Protein AF-A0A380E984-F1 (afdb_monomer_lite)

Radius of gyration: 34.56 Å; chains: 1; bounding box: 65×30×94 Å

Structure (mmCIF, N/CA/C/O backbone):
data_AF-A0A380E984-F1
#
_entry.id   AF-A0A380E984-F1
#
loop_
_atom_site.group_PDB
_atom_site.id
_atom_site.type_symbol
_atom_site.label_atom_id
_atom_site.label_alt_id
_atom_site.label_comp_id
_atom_site.label_asym_id
_atom_site.label_entity_id
_atom_site.label_seq_id
_atom_site.pdbx_PDB_ins_code
_atom_site.Cartn_x
_atom_site.Cartn_y
_atom_site.Cartn_z
_atom_site.occupancy
_atom_site.B_iso_or_equiv
_atom_site.auth_seq_id
_atom_site.auth_comp_id
_atom_site.auth_asym_id
_atom_site.auth_atom_id
_atom_site.pdbx_PDB_model_num
ATOM 1 N N . MET A 1 1 ? -38.681 13.585 55.103 1.00 34.34 1 MET A N 1
ATOM 2 C CA . MET A 1 1 ? -38.050 14.688 54.341 1.00 34.34 1 MET A CA 1
ATOM 3 C C . MET A 1 1 ? -37.697 14.185 52.945 1.00 34.34 1 MET A C 1
ATOM 5 O O . MET A 1 1 ? -36.951 13.223 52.826 1.00 34.34 1 MET A O 1
ATOM 9 N N . ARG A 1 2 ? -38.311 14.752 51.897 1.00 31.41 2 ARG A N 1
ATOM 10 C CA . ARG A 1 2 ? -38.057 14.395 50.489 1.00 31.41 2 ARG A CA 1
ATOM 11 C C . ARG A 1 2 ? -36.740 15.031 50.044 1.00 31.41 2 ARG A C 1
ATOM 13 O O . ARG A 1 2 ? -36.697 16.233 49.804 1.00 31.41 2 ARG A O 1
ATOM 20 N N . PHE A 1 3 ? -35.685 14.234 49.904 1.00 40.47 3 PHE A N 1
ATOM 21 C CA . PHE A 1 3 ? -34.467 14.684 49.235 1.00 40.47 3 PHE A CA 1
ATOM 22 C C . PHE A 1 3 ? -34.717 14.721 47.725 1.00 40.47 3 PHE A C 1
ATOM 24 O O . PHE A 1 3 ? -34.733 13.695 47.047 1.00 40.47 3 PHE A O 1
ATOM 31 N N . GLY A 1 4 ? -34.972 15.922 47.206 1.00 37.06 4 GLY A N 1
ATOM 32 C CA . GLY A 1 4 ? -35.012 16.192 45.776 1.00 37.06 4 GLY A CA 1
ATOM 33 C C . GLY A 1 4 ? -33.615 16.050 45.178 1.00 37.06 4 GLY A C 1
ATOM 34 O O . GLY A 1 4 ? -32.843 17.003 45.164 1.00 37.06 4 GLY A O 1
ATOM 35 N N . SER A 1 5 ? -33.297 14.860 44.677 1.00 40.22 5 SER A N 1
ATOM 36 C CA . SER A 1 5 ? -32.125 14.617 43.837 1.00 40.22 5 SER A CA 1
ATOM 37 C C . SER A 1 5 ? -32.371 15.267 42.469 1.00 40.22 5 SER A C 1
ATOM 39 O O . SER A 1 5 ? -33.050 14.733 41.592 1.00 40.22 5 SER A O 1
ATOM 41 N N . LYS A 1 6 ? -31.866 16.492 42.299 1.00 41.38 6 LYS A N 1
ATOM 42 C CA . LYS A 1 6 ? -31.624 17.076 40.975 1.00 41.38 6 LYS A CA 1
ATOM 43 C C . LYS A 1 6 ? -30.229 16.641 40.534 1.00 41.38 6 LYS A C 1
ATOM 45 O O . LYS A 1 6 ? -29.312 17.458 40.484 1.00 41.38 6 LYS A O 1
ATOM 50 N N . ASP A 1 7 ? -30.076 15.362 40.205 1.00 43.53 7 ASP A N 1
ATOM 51 C CA . ASP A 1 7 ? -28.837 14.835 39.632 1.00 43.53 7 ASP A CA 1
ATOM 52 C C . ASP A 1 7 ? -28.714 15.342 38.191 1.00 43.53 7 ASP A C 1
ATOM 54 O O . ASP A 1 7 ? -29.049 14.668 37.218 1.00 43.53 7 ASP A O 1
ATOM 58 N N . LYS A 1 8 ? -28.231 16.575 38.030 1.00 41.31 8 LYS A N 1
ATOM 59 C CA . LYS A 1 8 ? -27.789 17.101 36.737 1.00 41.31 8 LYS A CA 1
ATOM 60 C C . LYS A 1 8 ? -26.373 16.608 36.436 1.00 41.31 8 LYS A C 1
ATOM 62 O O . LYS A 1 8 ? -25.485 17.404 36.143 1.00 41.31 8 LYS A O 1
ATOM 67 N N . HIS A 1 9 ? -26.151 15.295 36.447 1.00 45.16 9 HIS A N 1
ATOM 68 C CA . HIS A 1 9 ? -24.988 14.723 35.769 1.00 45.16 9 HIS A CA 1
ATOM 69 C C . HIS A 1 9 ? -25.283 14.666 34.272 1.00 45.16 9 HIS A C 1
ATOM 71 O O . HIS A 1 9 ? -25.530 13.622 33.674 1.00 45.16 9 HIS A O 1
ATOM 77 N N . GLY A 1 10 ? -25.291 15.853 33.663 1.00 40.41 10 GLY A N 1
ATOM 78 C CA . GLY A 1 10 ? -25.254 15.996 32.222 1.00 40.41 10 GLY A CA 1
ATOM 79 C C . GLY A 1 10 ? -23.926 15.443 31.731 1.00 40.41 10 GLY A C 1
ATOM 80 O O . GLY A 1 10 ? -22.912 16.140 31.749 1.00 40.41 10 GLY A O 1
ATOM 81 N N . TYR A 1 11 ? -23.925 14.189 31.285 1.00 47.91 11 TYR A N 1
ATOM 82 C CA . TYR A 1 11 ? -22.876 13.680 30.419 1.00 47.91 11 TYR A CA 1
ATOM 83 C C . TYR A 1 11 ? -22.855 14.583 29.189 1.00 47.91 11 TYR A C 1
ATOM 85 O O . TYR A 1 11 ? -23.693 14.468 28.293 1.00 47.91 11 TYR A O 1
ATOM 93 N N . ARG A 1 12 ? -21.925 15.541 29.170 1.00 44.97 12 ARG A N 1
ATOM 94 C CA . ARG A 1 12 ? -21.672 16.378 28.004 1.00 44.97 12 ARG A CA 1
ATOM 95 C C . ARG A 1 12 ? -21.213 15.411 26.917 1.00 44.97 12 ARG A C 1
ATOM 97 O O . ARG A 1 12 ? -20.069 14.959 26.951 1.00 44.97 12 ARG A O 1
ATOM 104 N N . ARG A 1 13 ? -22.129 15.009 26.026 1.00 50.00 13 ARG A N 1
ATOM 105 C CA . ARG A 1 13 ? -21.849 14.118 24.893 1.00 50.00 13 ARG A CA 1
ATOM 106 C C . ARG A 1 13 ? -20.641 14.735 24.189 1.00 50.00 13 ARG A C 1
ATOM 108 O O . ARG A 1 13 ? -20.766 15.827 23.633 1.00 50.00 13 ARG A O 1
ATOM 115 N N . LYS A 1 14 ? -19.452 14.128 24.327 1.00 46.97 14 LYS A N 1
ATOM 116 C CA . LYS A 1 14 ? -18.241 14.630 23.665 1.00 46.97 14 LYS A CA 1
ATOM 117 C C . LYS A 1 14 ? -18.620 14.767 22.196 1.00 46.97 14 LYS A C 1
ATOM 119 O O . LYS A 1 14 ? -19.084 13.785 21.611 1.00 46.97 14 LYS A O 1
ATOM 124 N N . LYS A 1 15 ? -18.538 15.993 21.658 1.00 43.41 15 LYS A N 1
ATOM 125 C CA . LYS A 1 15 ? -18.854 16.273 20.253 1.00 43.41 15 LYS A CA 1
ATOM 126 C C . LYS A 1 15 ? -18.177 15.198 19.416 1.00 43.41 15 LYS A C 1
ATOM 128 O O . LYS A 1 15 ? -17.006 14.904 19.656 1.00 43.41 15 LYS A O 1
ATOM 133 N N . LEU A 1 16 ? -18.966 14.595 18.528 1.00 50.66 16 LEU A N 1
ATOM 134 C CA . LEU A 1 16 ? -18.576 13.546 17.600 1.00 50.66 16 LEU A CA 1
ATOM 135 C C . LEU A 1 16 ? -17.134 13.791 17.136 1.00 50.66 16 LEU A C 1
ATOM 137 O O . LEU A 1 16 ? -16.858 14.733 16.396 1.00 50.66 16 LEU A O 1
ATOM 141 N N . SER A 1 17 ? -16.198 13.005 17.664 1.00 42.59 17 SER A N 1
ATOM 142 C CA . SER A 1 17 ? -14.813 13.061 17.220 1.00 42.59 17 SER A CA 1
ATOM 143 C C . SER A 1 17 ? -14.808 12.711 15.734 1.00 42.59 17 SER A C 1
ATOM 145 O O . SER A 1 17 ? -15.445 11.733 15.338 1.00 42.59 17 SER A O 1
ATOM 147 N N . PHE A 1 18 ? -14.044 13.456 14.933 1.00 45.62 18 PHE A N 1
ATOM 148 C CA . PHE A 1 18 ? -13.747 13.197 13.512 1.00 45.62 18 PHE A CA 1
ATOM 149 C C . PHE A 1 18 ? -13.337 11.726 13.226 1.00 45.62 18 PHE A C 1
ATOM 151 O O . PHE A 1 18 ? -13.335 11.256 12.094 1.00 45.62 18 PHE A O 1
ATOM 158 N N . SER A 1 19 ? -13.043 10.959 14.281 1.00 53.03 19 SER A N 1
ATOM 159 C CA . SER A 1 19 ? -12.807 9.519 14.313 1.00 53.03 19 SER A CA 1
ATOM 160 C C . SER A 1 19 ? -13.965 8.613 13.854 1.00 53.03 19 SER A C 1
ATOM 162 O O . SER A 1 19 ? -13.708 7.426 13.655 1.00 53.03 19 SER A O 1
ATOM 164 N N . GLN A 1 20 ? -15.214 9.072 13.718 1.00 55.22 20 GLN A N 1
ATOM 165 C CA . GLN A 1 20 ? -16.327 8.152 13.414 1.00 55.22 20 GLN A CA 1
ATOM 166 C C . GLN A 1 20 ? -16.385 7.673 11.952 1.00 55.22 20 GLN A C 1
ATOM 168 O O . GLN A 1 20 ? -16.869 6.570 11.709 1.00 55.22 20 GLN A O 1
ATOM 173 N N . ASN A 1 21 ? -15.794 8.394 10.992 1.00 56.03 21 ASN A N 1
ATOM 174 C CA . ASN A 1 21 ? -15.808 7.997 9.570 1.00 56.03 21 ASN A CA 1
ATOM 175 C C . ASN A 1 21 ? -14.731 6.960 9.202 1.00 56.03 21 ASN A C 1
ATOM 177 O O . ASN A 1 21 ? -14.629 6.538 8.054 1.00 56.03 21 ASN A O 1
ATOM 181 N N . LYS A 1 22 ? -13.951 6.491 10.183 1.00 61.78 22 LYS A N 1
ATOM 182 C CA . LYS A 1 22 ? -12.936 5.440 10.006 1.00 61.78 22 LYS A CA 1
ATOM 183 C C . LYS A 1 22 ? -13.515 4.111 9.498 1.00 61.78 22 LYS A C 1
ATOM 185 O O . LYS A 1 22 ? -12.782 3.310 8.930 1.00 61.78 22 LYS A O 1
ATOM 190 N N . HIS A 1 23 ? -14.819 3.889 9.671 1.00 62.88 23 HIS A N 1
ATOM 191 C CA . HIS A 1 23 ? -15.503 2.696 9.176 1.00 62.88 23 HIS A CA 1
ATOM 192 C C . HIS A 1 23 ? -15.573 2.636 7.638 1.00 62.88 23 HIS A C 1
ATOM 194 O O . HIS A 1 23 ? -15.566 1.532 7.098 1.00 62.88 23 HIS A O 1
ATOM 200 N N . LEU A 1 24 ? -15.555 3.777 6.923 1.00 63.81 24 LEU A N 1
ATOM 201 C CA . LEU A 1 24 ? -15.441 3.777 5.455 1.00 63.81 24 LEU A CA 1
ATOM 202 C C . LEU A 1 24 ? -14.108 3.162 5.007 1.00 63.81 24 LEU A C 1
ATOM 204 O O . LEU A 1 24 ? -14.075 2.356 4.085 1.00 63.81 24 LEU A O 1
ATOM 208 N N . LEU A 1 25 ? -13.014 3.462 5.710 1.00 65.50 25 LEU A N 1
ATOM 209 C CA . LEU A 1 25 ? -11.690 2.900 5.415 1.00 65.50 25 LEU A CA 1
ATOM 210 C C . LEU A 1 25 ? -11.594 1.395 5.733 1.00 65.50 25 LEU A C 1
ATOM 212 O O . LEU A 1 25 ? -10.677 0.727 5.265 1.00 65.50 25 LEU A O 1
ATOM 216 N N . ALA A 1 26 ? -12.531 0.852 6.517 1.00 69.12 26 ALA A N 1
ATOM 217 C CA . ALA A 1 26 ? -12.611 -0.575 6.825 1.00 69.12 26 ALA A CA 1
ATOM 218 C C . ALA A 1 26 ? -13.399 -1.380 5.780 1.00 69.12 26 ALA A C 1
ATOM 220 O O . ALA A 1 26 ? -13.422 -2.614 5.855 1.00 69.12 26 ALA A O 1
ATOM 221 N N . HIS A 1 27 ? -14.084 -0.710 4.844 1.00 80.56 27 HIS A N 1
ATOM 222 C CA . HIS A 1 27 ? -14.951 -1.392 3.893 1.00 80.56 27 HIS A CA 1
ATOM 223 C C . HIS A 1 27 ? -14.103 -2.247 2.936 1.00 80.56 27 HIS A C 1
ATOM 225 O O . HIS A 1 27 ? -13.148 -1.735 2.344 1.00 80.56 27 HIS A O 1
ATOM 231 N N . PRO A 1 28 ? -14.429 -3.540 2.741 1.00 80.56 28 PRO A N 1
ATOM 232 C CA . PRO A 1 28 ? -13.602 -4.446 1.944 1.00 80.56 28 PRO A CA 1
ATOM 233 C C . PRO A 1 28 ? -13.407 -3.957 0.503 1.00 80.56 28 PRO A C 1
ATOM 235 O O . PRO A 1 28 ? -12.301 -4.053 -0.015 1.00 80.56 28 PRO A O 1
ATOM 238 N N . CYS A 1 29 ? -14.430 -3.356 -0.114 1.00 85.50 29 CYS A N 1
ATOM 239 C CA . CYS A 1 29 ? -14.337 -2.812 -1.473 1.00 85.50 29 CYS A CA 1
ATOM 240 C C . CYS A 1 29 ? -13.322 -1.663 -1.582 1.00 85.50 29 CYS A C 1
ATOM 242 O O . CYS A 1 29 ? -12.535 -1.628 -2.523 1.00 85.50 29 CYS A O 1
ATOM 244 N N . ILE A 1 30 ? -13.300 -0.750 -0.602 1.00 87.12 30 ILE A N 1
ATOM 245 C CA . ILE A 1 30 ? -12.361 0.384 -0.582 1.00 87.12 30 ILE A CA 1
ATOM 246 C C . ILE A 1 30 ? -10.931 -0.126 -0.384 1.00 87.12 30 ILE A C 1
ATOM 248 O O . ILE A 1 30 ? -10.013 0.317 -1.067 1.00 87.12 30 ILE A O 1
ATOM 252 N N . LEU A 1 31 ? -10.739 -1.114 0.492 1.00 86.88 31 LEU A N 1
ATOM 253 C CA . LEU A 1 31 ? -9.427 -1.719 0.721 1.00 86.88 31 LEU A CA 1
ATOM 254 C C . LEU A 1 31 ? -8.884 -2.449 -0.507 1.00 86.88 31 LEU A C 1
ATOM 256 O O . LEU A 1 31 ? -7.706 -2.308 -0.829 1.00 86.88 31 LEU A O 1
ATOM 260 N N . VAL A 1 32 ? -9.741 -3.192 -1.209 1.00 88.38 32 VAL A N 1
ATOM 261 C CA . VAL A 1 32 ? -9.380 -3.831 -2.480 1.00 88.38 32 VAL A CA 1
ATOM 262 C C . VAL A 1 32 ? -9.064 -2.775 -3.538 1.00 88.38 32 VAL A C 1
ATOM 264 O O . VAL A 1 32 ? -8.056 -2.903 -4.222 1.00 88.38 32 VAL A O 1
ATOM 267 N N . SER A 1 33 ? -9.841 -1.691 -3.628 1.00 90.69 33 SER A N 1
ATOM 268 C CA . SER A 1 33 ? -9.558 -0.584 -4.551 1.00 90.69 33 SER A CA 1
ATOM 269 C C . SER A 1 33 ? -8.202 0.073 -4.280 1.00 90.69 33 SER A C 1
ATOM 271 O O . SER A 1 33 ? -7.473 0.364 -5.223 1.00 90.69 33 SER A O 1
ATOM 273 N N . ILE A 1 34 ? -7.840 0.283 -3.011 1.00 89.75 34 ILE A N 1
ATOM 274 C CA . ILE A 1 34 ? -6.527 0.823 -2.633 1.00 89.75 34 ILE A CA 1
ATOM 275 C C . ILE A 1 34 ? -5.414 -0.164 -3.006 1.00 89.75 34 ILE A C 1
ATOM 277 O O . ILE A 1 34 ? -4.392 0.247 -3.549 1.00 89.75 34 ILE A O 1
ATOM 281 N N . LEU A 1 35 ? -5.606 -1.465 -2.758 1.00 91.06 35 LEU A N 1
ATOM 282 C CA . LEU A 1 35 ? -4.637 -2.494 -3.143 1.00 91.06 35 LEU A CA 1
ATOM 283 C C . LEU A 1 35 ? -4.433 -2.542 -4.664 1.00 91.06 35 LEU A C 1
ATOM 285 O O . LEU A 1 35 ? -3.296 -2.627 -5.120 1.00 91.06 35 LEU A O 1
ATOM 289 N N . LEU A 1 36 ? -5.516 -2.446 -5.440 1.00 91.81 36 LEU A N 1
ATOM 290 C CA . LEU A 1 36 ? -5.467 -2.382 -6.901 1.00 91.81 36 LEU A CA 1
ATOM 291 C C . LEU A 1 36 ? -4.735 -1.128 -7.385 1.00 91.81 36 LEU A C 1
ATOM 293 O O . LEU A 1 36 ? -3.886 -1.226 -8.264 1.00 91.81 36 LEU A O 1
ATOM 297 N N . LEU A 1 37 ? -4.996 0.033 -6.778 1.00 93.56 37 LEU A N 1
ATOM 298 C CA . LEU A 1 37 ? -4.276 1.266 -7.099 1.00 93.56 37 LEU A CA 1
ATOM 299 C C . LEU A 1 37 ? -2.769 1.123 -6.839 1.00 93.56 37 LEU A C 1
ATOM 301 O O . LEU A 1 37 ? -1.958 1.512 -7.675 1.00 93.56 37 LEU A O 1
ATOM 305 N N . ILE A 1 38 ? -2.386 0.519 -5.711 1.00 92.44 38 ILE A N 1
ATOM 306 C CA . ILE A 1 38 ? -0.979 0.244 -5.384 1.00 92.44 38 ILE A CA 1
ATOM 307 C C . ILE A 1 38 ? -0.361 -0.723 -6.401 1.00 92.44 38 ILE A C 1
ATOM 309 O O . ILE A 1 38 ? 0.763 -0.500 -6.840 1.00 92.44 38 ILE A O 1
ATOM 313 N N . MET A 1 39 ? -1.088 -1.767 -6.806 1.00 92.38 39 MET A N 1
ATOM 314 C CA . MET A 1 39 ? -0.654 -2.707 -7.844 1.00 92.38 39 MET A CA 1
ATOM 315 C C . MET A 1 39 ? -0.420 -2.018 -9.192 1.00 92.38 39 MET A C 1
ATOM 317 O O . MET A 1 39 ? 0.598 -2.270 -9.835 1.00 92.38 39 MET A O 1
ATOM 321 N N . LEU A 1 40 ? -1.316 -1.118 -9.605 1.00 92.88 40 LEU A N 1
ATOM 322 C CA . LEU A 1 40 ? -1.163 -0.342 -10.838 1.00 92.88 40 LEU A CA 1
ATOM 323 C C . LEU A 1 40 ? 0.075 0.559 -10.785 1.00 92.88 40 LEU A C 1
ATOM 325 O O . LEU A 1 40 ? 0.885 0.541 -11.710 1.00 92.88 40 LEU A O 1
ATOM 329 N N . LEU A 1 41 ? 0.266 1.289 -9.682 1.00 92.94 41 LEU A N 1
ATOM 330 C CA . LEU A 1 41 ? 1.446 2.136 -9.484 1.00 92.94 41 LEU A CA 1
ATOM 331 C C . LEU A 1 41 ? 2.740 1.315 -9.474 1.00 92.94 41 LEU A C 1
ATOM 333 O O . LEU A 1 41 ? 3.704 1.675 -10.145 1.00 92.94 41 LEU A O 1
ATOM 337 N N . ALA A 1 42 ? 2.756 0.185 -8.765 1.00 92.69 42 ALA A N 1
ATOM 338 C CA . ALA A 1 42 ? 3.904 -0.714 -8.734 1.00 92.69 42 ALA A CA 1
ATOM 339 C C . ALA A 1 42 ? 4.217 -1.289 -10.123 1.00 92.69 42 ALA A C 1
ATOM 341 O O . ALA A 1 42 ? 5.382 -1.410 -10.483 1.00 92.69 42 ALA A O 1
ATOM 342 N N . THR A 1 43 ? 3.189 -1.587 -10.920 1.00 91.75 43 THR A N 1
ATOM 343 C CA . THR A 1 43 ? 3.344 -2.078 -12.295 1.00 91.75 43 THR A CA 1
ATOM 344 C C . THR A 1 43 ? 3.919 -1.003 -13.214 1.00 91.75 43 THR A C 1
ATOM 346 O O . THR A 1 43 ? 4.815 -1.303 -13.995 1.00 91.75 43 THR A O 1
ATOM 349 N N . ALA A 1 44 ? 3.477 0.252 -13.092 1.00 91.94 44 ALA A N 1
ATOM 350 C CA . ALA A 1 44 ? 4.043 1.368 -13.852 1.00 91.94 44 ALA A CA 1
ATOM 351 C C . ALA A 1 44 ? 5.524 1.605 -13.505 1.00 91.94 44 ALA A C 1
ATOM 353 O O . ALA A 1 44 ? 6.355 1.773 -14.397 1.00 91.94 44 ALA A O 1
ATOM 354 N N . ILE A 1 45 ? 5.871 1.549 -12.213 1.00 92.38 45 ILE A N 1
ATOM 355 C CA . ILE A 1 45 ? 7.262 1.653 -11.745 1.00 92.38 45 ILE A CA 1
ATOM 356 C C . ILE A 1 45 ? 8.094 0.479 -12.271 1.00 92.38 45 ILE A C 1
ATOM 358 O O . ILE A 1 45 ? 9.192 0.680 -12.784 1.00 92.38 45 ILE A O 1
ATOM 362 N N . ALA A 1 46 ? 7.575 -0.744 -12.179 1.00 92.12 46 ALA A N 1
ATOM 363 C CA . ALA A 1 46 ? 8.246 -1.935 -12.684 1.00 92.12 46 ALA A CA 1
ATOM 364 C C . ALA A 1 46 ? 8.488 -1.858 -14.196 1.00 92.12 46 ALA A C 1
ATOM 366 O O . ALA A 1 46 ? 9.603 -2.117 -14.638 1.00 92.12 46 ALA A O 1
ATOM 367 N N . ASN A 1 47 ? 7.479 -1.447 -14.971 1.00 92.81 47 ASN A N 1
ATOM 368 C CA . ASN A 1 47 ? 7.587 -1.276 -16.419 1.00 92.81 47 ASN A CA 1
ATOM 369 C C . ASN A 1 47 ? 8.676 -0.253 -16.773 1.00 92.81 47 ASN A C 1
ATOM 371 O O . ASN A 1 47 ? 9.529 -0.521 -17.615 1.00 92.81 47 ASN A O 1
ATOM 375 N N . PHE A 1 48 ? 8.723 0.872 -16.054 1.00 91.25 48 PHE A N 1
ATOM 376 C CA . PHE A 1 48 ? 9.774 1.874 -16.220 1.00 91.25 48 PHE A CA 1
ATOM 377 C C . PHE A 1 48 ? 11.175 1.306 -15.955 1.00 91.25 48 PHE A C 1
ATOM 379 O O . PHE A 1 48 ? 12.076 1.470 -16.780 1.00 91.25 48 PHE A O 1
ATOM 386 N N . LEU A 1 49 ? 11.356 0.588 -14.841 1.00 90.88 49 LEU A N 1
ATOM 387 C CA . LEU A 1 49 ? 12.640 -0.016 -14.472 1.00 90.88 49 LEU A CA 1
ATOM 388 C C . LEU A 1 49 ? 13.081 -1.099 -15.462 1.00 90.88 49 LEU A C 1
ATOM 390 O O . LEU A 1 49 ? 14.243 -1.120 -15.863 1.00 90.88 49 LEU A O 1
ATOM 394 N N . ILE A 1 50 ? 12.164 -1.972 -15.881 1.00 90.88 50 ILE A N 1
ATOM 395 C CA . ILE A 1 50 ? 12.437 -3.027 -16.862 1.00 90.88 50 ILE A CA 1
ATOM 396 C C . ILE A 1 50 ? 12.815 -2.402 -18.202 1.00 90.88 50 ILE A C 1
ATOM 398 O O . ILE A 1 50 ? 13.811 -2.801 -18.798 1.00 90.88 50 ILE A O 1
ATOM 402 N N . ASN A 1 51 ? 12.076 -1.393 -18.666 1.00 89.81 51 ASN A N 1
ATOM 403 C CA . ASN A 1 51 ? 12.387 -0.738 -19.930 1.00 89.81 51 ASN A CA 1
ATOM 404 C C . ASN A 1 51 ? 13.756 -0.040 -19.893 1.00 89.81 51 ASN A C 1
ATOM 406 O O . ASN A 1 51 ? 14.496 -0.134 -20.871 1.00 89.81 51 ASN A O 1
ATOM 410 N N . ILE A 1 52 ? 14.130 0.593 -18.774 1.00 88.50 52 ILE A N 1
ATOM 411 C CA . ILE A 1 52 ? 15.483 1.144 -18.589 1.00 88.50 52 ILE A CA 1
ATOM 412 C C . ILE A 1 52 ? 16.526 0.034 -18.653 1.00 88.50 52 ILE A C 1
ATOM 414 O O . ILE A 1 52 ? 17.479 0.146 -19.420 1.00 88.50 52 ILE A O 1
ATOM 418 N N . LEU A 1 53 ? 16.347 -1.034 -17.872 1.00 88.88 53 LEU A N 1
ATOM 419 C CA . LEU A 1 53 ? 17.295 -2.143 -17.813 1.00 88.88 53 LEU A CA 1
ATOM 420 C C . LEU A 1 53 ? 17.507 -2.748 -19.206 1.00 88.88 53 LEU A C 1
ATOM 422 O O . LEU A 1 53 ? 18.639 -2.900 -19.658 1.00 88.88 53 LEU A O 1
ATOM 426 N N . MET A 1 54 ? 16.418 -3.019 -19.920 1.00 87.81 54 MET A N 1
ATOM 427 C CA . MET A 1 54 ? 16.473 -3.628 -21.242 1.00 87.81 54 MET A CA 1
ATOM 428 C C . MET A 1 54 ? 17.118 -2.703 -22.277 1.00 87.81 54 MET A C 1
ATOM 430 O O . MET A 1 54 ? 17.948 -3.157 -23.054 1.00 87.81 54 MET A O 1
ATOM 434 N N . THR A 1 55 ? 16.798 -1.406 -22.290 1.00 85.31 55 THR A N 1
ATOM 435 C CA . THR A 1 55 ? 17.404 -0.485 -23.266 1.00 85.31 55 THR A CA 1
ATOM 436 C C . THR A 1 55 ? 18.872 -0.187 -22.953 1.00 85.31 55 THR A C 1
ATOM 438 O O . THR A 1 55 ? 19.669 -0.046 -23.871 1.00 85.31 55 THR A O 1
ATOM 441 N N . VAL A 1 56 ? 19.261 -0.086 -21.680 1.00 85.38 56 VAL A N 1
ATOM 442 C CA . VAL A 1 56 ? 20.647 0.245 -21.311 1.00 85.38 56 VAL A CA 1
ATOM 443 C C . VAL A 1 56 ? 21.586 -0.939 -21.519 1.00 85.38 56 VAL A C 1
ATOM 445 O O . VAL A 1 56 ? 22.669 -0.745 -22.065 1.00 85.38 56 VAL A O 1
ATOM 448 N N . PHE A 1 57 ? 21.187 -2.142 -21.098 1.00 84.31 57 PHE A N 1
ATOM 449 C CA . PHE A 1 57 ? 22.061 -3.322 -21.118 1.00 84.31 57 PHE A CA 1
ATOM 450 C C . PHE A 1 57 ? 21.924 -4.172 -22.381 1.00 84.31 57 PHE A C 1
ATOM 452 O O . PHE A 1 57 ? 22.895 -4.796 -22.794 1.00 84.31 57 PHE A O 1
ATOM 459 N N . PHE A 1 58 ? 20.738 -4.200 -22.990 1.00 84.25 58 PHE A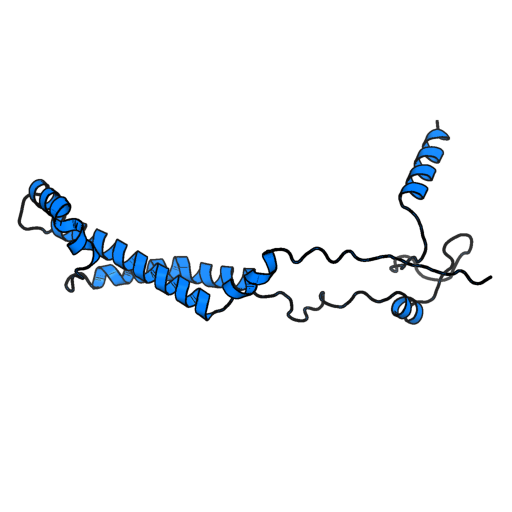 N 1
ATOM 460 C CA . PHE A 1 58 ? 20.444 -5.014 -24.175 1.00 84.25 58 PHE A CA 1
ATOM 461 C C . PHE A 1 58 ? 20.097 -4.154 -25.401 1.00 84.25 58 PHE A C 1
ATOM 463 O O . PHE A 1 58 ? 19.573 -4.662 -26.391 1.00 84.25 58 PHE A O 1
ATOM 470 N N . GLY A 1 59 ? 20.358 -2.845 -25.340 1.00 78.69 59 GLY A N 1
ATOM 471 C CA . GLY A 1 59 ? 20.211 -1.939 -26.475 1.00 78.69 59 GLY A CA 1
ATOM 472 C C . GLY A 1 59 ? 21.338 -2.100 -27.495 1.00 78.69 59 GLY A C 1
ATOM 473 O O . GLY A 1 59 ? 22.463 -2.446 -27.152 1.00 78.69 59 GLY A O 1
ATOM 474 N N . ASN A 1 60 ? 21.043 -1.790 -28.758 1.00 80.06 60 ASN A N 1
ATOM 475 C CA . ASN A 1 60 ? 21.984 -1.944 -29.878 1.00 80.06 60 ASN A CA 1
ATOM 476 C C . ASN A 1 60 ? 23.046 -0.829 -29.968 1.00 80.06 60 ASN A C 1
ATOM 478 O O . ASN A 1 60 ? 23.900 -0.872 -30.852 1.00 80.06 60 ASN A O 1
ATOM 482 N N . HIS A 1 61 ? 22.975 0.190 -29.109 1.00 81.94 61 HIS A N 1
ATOM 483 C CA . HIS A 1 61 ? 23.922 1.308 -29.076 1.00 81.94 61 HIS A CA 1
ATOM 484 C C . HIS A 1 61 ? 24.726 1.329 -27.776 1.00 81.94 61 HIS A C 1
ATOM 486 O O . HIS A 1 61 ? 24.351 0.693 -26.792 1.00 81.94 61 HIS A O 1
ATOM 492 N N . ASP A 1 62 ? 25.785 2.139 -27.753 1.00 85.50 62 ASP A N 1
ATOM 493 C CA . ASP A 1 62 ? 26.541 2.423 -26.537 1.00 85.50 62 ASP A CA 1
ATOM 494 C C . ASP A 1 62 ? 25.640 2.966 -25.420 1.00 85.50 62 ASP A C 1
ATOM 496 O O . ASP A 1 62 ? 24.698 3.735 -25.650 1.00 85.50 62 ASP A O 1
ATOM 500 N N . ILE A 1 63 ? 25.997 2.625 -24.179 1.00 83.88 63 ILE A N 1
ATOM 501 C CA . ILE A 1 63 ? 25.263 2.976 -22.953 1.00 83.88 63 ILE A CA 1
ATOM 502 C C . ILE A 1 63 ? 24.923 4.473 -22.902 1.00 83.88 63 ILE A C 1
ATOM 504 O O . ILE A 1 63 ? 23.798 4.850 -22.574 1.00 83.88 63 ILE A O 1
ATOM 508 N N . PHE A 1 64 ? 25.867 5.339 -23.275 1.00 84.81 64 PHE A N 1
ATOM 509 C CA . PHE A 1 64 ? 25.682 6.790 -23.225 1.00 84.81 64 PHE A CA 1
ATOM 510 C C . PHE A 1 64 ? 24.621 7.295 -24.217 1.00 84.81 64 PHE A C 1
ATOM 512 O O . PHE A 1 64 ? 23.843 8.201 -23.905 1.00 84.81 64 PHE A O 1
ATOM 519 N N . THR A 1 65 ? 24.548 6.685 -25.400 1.00 84.44 65 THR A N 1
ATOM 520 C CA . THR A 1 65 ? 23.562 7.017 -26.435 1.00 84.44 65 THR A CA 1
ATOM 521 C C . THR A 1 65 ? 22.171 6.535 -26.027 1.00 84.44 65 THR A C 1
ATOM 523 O O . THR A 1 65 ? 21.210 7.305 -26.101 1.00 84.44 65 THR A O 1
ATOM 526 N N . ASN A 1 66 ? 22.076 5.317 -25.479 1.00 83.50 66 ASN A N 1
ATOM 527 C CA . ASN A 1 66 ? 20.834 4.781 -24.916 1.00 83.50 66 ASN A CA 1
ATOM 528 C C . ASN A 1 66 ? 20.309 5.671 -23.780 1.00 83.50 66 ASN A C 1
ATOM 530 O O . ASN A 1 66 ? 19.126 6.006 -23.748 1.00 83.50 66 ASN A O 1
ATOM 534 N N . MET A 1 67 ? 21.186 6.140 -22.886 1.00 79.75 67 MET A N 1
ATOM 535 C CA . MET A 1 67 ? 20.799 7.039 -21.793 1.00 79.75 67 MET A CA 1
ATOM 536 C C . MET A 1 67 ? 20.275 8.396 -22.280 1.00 79.75 67 MET A C 1
ATOM 538 O O . MET A 1 67 ? 19.313 8.921 -21.718 1.00 79.75 67 MET A O 1
ATOM 542 N N . LYS A 1 68 ? 20.845 8.967 -23.348 1.00 83.06 68 LYS A N 1
ATOM 543 C CA . LYS A 1 68 ? 20.295 10.191 -23.957 1.00 83.06 68 LYS A CA 1
ATOM 544 C C . LYS A 1 68 ? 18.902 9.962 -24.546 1.00 83.06 68 LYS A C 1
ATOM 546 O O . LYS A 1 68 ? 18.030 10.823 -24.419 1.00 83.06 68 LYS A O 1
ATOM 551 N N . GLN A 1 69 ? 18.669 8.797 -25.143 1.00 78.38 69 GLN A N 1
ATOM 552 C CA . GLN A 1 69 ? 17.359 8.420 -25.671 1.00 78.38 69 GLN A CA 1
ATOM 553 C C . GLN A 1 69 ? 16.311 8.251 -24.556 1.00 78.38 69 GLN A C 1
ATOM 555 O O . GLN A 1 69 ? 15.167 8.667 -24.738 1.00 78.38 69 GLN A O 1
ATOM 560 N N . LEU A 1 70 ? 16.700 7.746 -2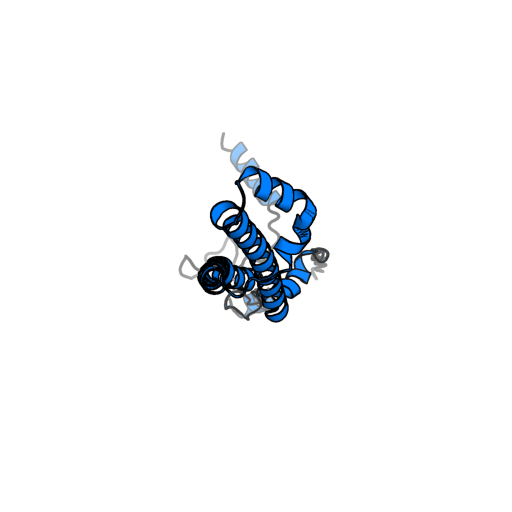3.376 1.00 77.19 70 LEU A N 1
ATOM 561 C CA . LEU A 1 70 ? 15.823 7.683 -22.195 1.00 77.19 70 LEU A CA 1
ATOM 562 C C . LEU A 1 70 ? 15.281 9.060 -21.800 1.00 77.19 70 LEU A C 1
ATOM 564 O O . LEU A 1 70 ? 14.082 9.210 -21.574 1.00 77.19 70 LEU A O 1
ATOM 568 N N . ASN A 1 71 ? 16.150 10.073 -21.751 1.00 79.62 71 ASN A N 1
ATOM 569 C CA . ASN A 1 71 ? 15.768 11.415 -21.304 1.00 79.62 71 ASN A CA 1
ATOM 570 C C . ASN A 1 71 ? 14.759 12.093 -22.250 1.00 79.62 71 ASN A C 1
ATOM 572 O O . ASN A 1 71 ? 13.947 12.908 -21.826 1.00 79.62 71 ASN A O 1
ATOM 576 N N . THR A 1 72 ? 14.788 11.741 -23.537 1.00 82.00 72 THR A N 1
ATOM 577 C CA . THR A 1 72 ? 13.892 12.332 -24.544 1.00 82.00 72 THR A CA 1
ATOM 578 C C . THR A 1 72 ? 12.542 11.623 -24.648 1.00 82.00 72 THR A C 1
ATOM 580 O O . THR A 1 72 ? 11.568 12.252 -25.051 1.00 82.00 72 THR A O 1
ATOM 583 N N . LYS A 1 73 ? 12.457 10.340 -24.266 1.00 82.81 73 LYS A N 1
ATOM 584 C CA . LYS A 1 73 ? 11.252 9.506 -24.429 1.00 82.81 73 LYS A CA 1
ATOM 585 C C . LYS A 1 73 ? 10.787 8.826 -23.141 1.00 82.81 73 LYS A C 1
ATOM 587 O O . LYS A 1 73 ? 10.241 7.732 -23.187 1.00 82.81 73 LYS A O 1
ATOM 592 N N . TYR A 1 74 ? 10.981 9.446 -21.981 1.00 78.62 74 TYR A N 1
ATOM 593 C CA . TYR A 1 74 ? 10.695 8.819 -20.681 1.00 78.62 74 TYR A CA 1
ATOM 594 C C . TYR A 1 74 ? 9.239 8.331 -20.513 1.00 78.62 74 TYR A C 1
ATOM 596 O O . TYR A 1 74 ? 9.003 7.341 -19.823 1.00 78.62 74 TYR A O 1
ATOM 604 N N . THR A 1 75 ? 8.260 8.979 -21.153 1.00 82.44 75 THR A N 1
ATOM 605 C CA . THR A 1 75 ? 6.841 8.584 -21.091 1.00 82.44 75 THR A CA 1
ATOM 606 C C . THR A 1 75 ? 6.596 7.212 -21.706 1.00 82.44 75 THR A C 1
ATOM 608 O O . THR A 1 75 ? 5.836 6.413 -21.157 1.00 82.44 75 THR A O 1
ATOM 611 N N . ASP A 1 76 ? 7.294 6.901 -22.799 1.00 84.69 76 ASP A N 1
ATOM 612 C CA . ASP A 1 76 ? 7.160 5.626 -23.502 1.00 84.69 76 ASP A CA 1
ATOM 613 C C . ASP A 1 76 ? 7.594 4.462 -22.606 1.00 84.69 76 ASP A C 1
ATOM 615 O O . ASP A 1 76 ? 7.028 3.380 -22.687 1.00 84.69 76 ASP A O 1
ATOM 619 N N . TYR A 1 77 ? 8.535 4.691 -21.690 1.00 84.88 77 TYR A N 1
ATOM 620 C CA . TYR A 1 77 ? 9.060 3.670 -20.780 1.00 84.88 77 TYR A CA 1
ATOM 621 C C . TYR A 1 77 ? 8.067 3.305 -19.676 1.00 84.88 77 TYR A C 1
ATOM 623 O O . TYR A 1 77 ? 8.153 2.216 -19.114 1.00 84.88 77 TYR A O 1
ATOM 631 N N . ILE A 1 78 ? 7.126 4.197 -19.361 1.00 85.69 78 ILE A N 1
ATOM 632 C CA . ILE A 1 78 ? 6.094 3.960 -18.347 1.00 85.69 78 ILE A CA 1
ATOM 633 C C . ILE A 1 78 ? 4.894 3.232 -18.960 1.00 85.69 78 ILE A C 1
ATOM 635 O O . ILE A 1 78 ? 4.334 2.347 -18.313 1.00 85.69 78 ILE A O 1
ATOM 639 N N . PHE A 1 79 ? 4.511 3.570 -20.196 1.00 86.62 79 PHE A N 1
ATOM 640 C CA . PHE A 1 79 ? 3.263 3.091 -20.805 1.00 86.62 79 PHE A CA 1
ATOM 641 C C . PHE A 1 79 ? 3.431 2.004 -21.875 1.00 86.62 79 PHE A C 1
ATOM 643 O O . PHE A 1 79 ? 2.472 1.274 -22.119 1.00 86.62 79 PHE A O 1
ATOM 650 N N . ASN A 1 80 ? 4.612 1.833 -22.486 1.00 85.94 80 ASN A N 1
ATOM 651 C CA . ASN A 1 80 ? 4.844 0.701 -23.388 1.00 85.94 80 ASN A CA 1
ATOM 652 C C . ASN A 1 80 ? 5.213 -0.545 -22.596 1.00 85.94 80 ASN A C 1
ATOM 654 O O . ASN A 1 80 ? 6.298 -0.640 -22.019 1.00 85.94 80 ASN A O 1
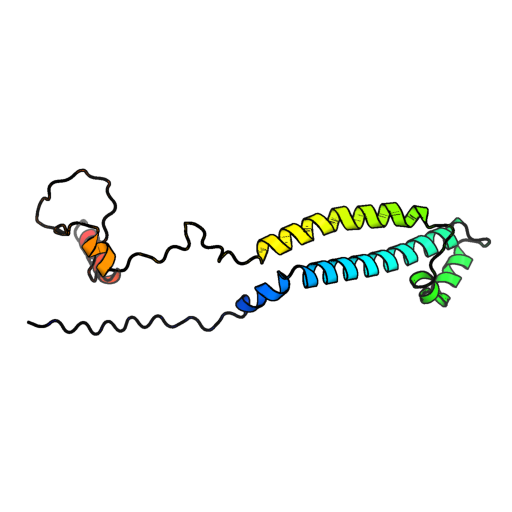ATOM 658 N N . PHE A 1 81 ? 4.297 -1.506 -22.593 1.00 84.19 81 PHE A N 1
ATOM 659 C CA . PHE A 1 81 ? 4.517 -2.817 -22.007 1.00 84.19 81 PHE A CA 1
ATOM 660 C C . PHE A 1 81 ? 5.259 -3.707 -22.989 1.00 84.19 81 PHE A C 1
ATOM 662 O O . PHE A 1 81 ? 4.801 -3.950 -24.106 1.00 84.19 81 PHE A O 1
ATOM 669 N N . ARG A 1 82 ? 6.409 -4.211 -22.551 1.00 81.69 82 ARG A N 1
ATOM 670 C CA . ARG A 1 82 ? 7.232 -5.106 -23.356 1.00 81.69 82 ARG A CA 1
ATOM 671 C C . ARG A 1 82 ? 6.818 -6.560 -23.128 1.00 81.69 82 ARG A C 1
ATOM 673 O O . ARG A 1 82 ? 6.905 -7.068 -22.010 1.00 81.69 82 ARG A O 1
ATOM 680 N N . SER A 1 83 ? 6.320 -7.211 -24.179 1.00 80.81 83 SER A N 1
ATOM 681 C CA . SER A 1 83 ? 5.802 -8.587 -24.128 1.00 80.81 83 SER A CA 1
ATOM 682 C C . SER A 1 83 ? 6.896 -9.657 -24.030 1.00 80.81 83 SER A C 1
ATOM 684 O O . SER A 1 83 ? 6.638 -10.771 -23.587 1.00 80.81 83 SER A O 1
ATOM 686 N N . ASP A 1 84 ? 8.121 -9.326 -24.423 1.00 83.56 84 ASP A N 1
ATOM 687 C CA . ASP A 1 84 ? 9.327 -10.153 -24.286 1.00 83.56 84 ASP A CA 1
ATOM 688 C C . ASP A 1 84 ? 9.757 -10.340 -22.816 1.00 83.56 84 ASP A C 1
ATOM 690 O O . ASP A 1 84 ? 10.274 -11.388 -22.439 1.00 83.56 84 ASP A O 1
ATOM 694 N N . ALA A 1 85 ? 9.496 -9.347 -21.966 1.00 84.00 85 ALA A N 1
ATOM 695 C CA . ALA A 1 85 ? 9.927 -9.306 -20.574 1.00 84.00 85 ALA A CA 1
ATOM 696 C C . ALA A 1 85 ? 8.839 -9.737 -19.573 1.00 84.00 85 ALA A C 1
ATOM 698 O O . ALA A 1 85 ? 8.990 -9.504 -18.374 1.00 84.00 85 ALA A O 1
ATOM 699 N N . VAL A 1 86 ? 7.750 -10.379 -20.023 1.00 85.69 86 VAL A N 1
ATOM 700 C CA . VAL A 1 86 ? 6.593 -10.759 -19.177 1.00 85.69 86 VAL A CA 1
ATOM 701 C C . VAL A 1 86 ? 7.011 -11.543 -17.927 1.00 85.69 86 VAL A C 1
ATOM 703 O O . VAL A 1 86 ? 6.490 -11.305 -16.836 1.00 85.69 86 VAL A O 1
ATOM 706 N N . LEU A 1 87 ? 8.008 -12.421 -18.056 1.00 88.94 87 LEU A N 1
ATOM 707 C CA . LEU A 1 87 ? 8.524 -13.226 -16.945 1.00 88.94 87 LEU A CA 1
ATOM 708 C C . LEU A 1 87 ? 9.126 -12.384 -15.806 1.00 88.94 87 LEU A C 1
ATOM 710 O O . LEU A 1 87 ? 9.115 -12.834 -14.663 1.00 88.94 87 LEU A O 1
ATOM 714 N N . LEU A 1 88 ? 9.599 -11.161 -16.078 1.00 88.94 88 LEU A N 1
ATOM 715 C CA . LEU A 1 88 ? 10.153 -10.258 -15.062 1.00 88.94 88 LEU A CA 1
ATOM 716 C C . LEU A 1 88 ? 9.069 -9.575 -14.214 1.00 88.94 88 LEU A C 1
ATOM 718 O O . LEU A 1 88 ? 9.336 -9.196 -13.075 1.00 88.94 88 LEU A O 1
ATOM 722 N N . TYR A 1 89 ? 7.838 -9.456 -14.719 1.00 88.94 89 TYR A N 1
ATOM 723 C CA . TYR A 1 89 ? 6.732 -8.832 -13.980 1.00 88.94 89 TYR A CA 1
ATOM 724 C C . TYR A 1 89 ? 6.153 -9.756 -12.906 1.00 88.94 89 TYR A C 1
ATOM 726 O O . TYR A 1 89 ? 5.775 -9.293 -11.830 1.00 88.94 89 TYR A O 1
ATOM 734 N N . ILE A 1 90 ? 6.127 -11.067 -13.167 1.00 90.44 90 ILE A N 1
ATOM 735 C CA . ILE A 1 90 ? 5.578 -12.085 -12.259 1.00 90.44 90 ILE A CA 1
ATOM 736 C C . ILE A 1 90 ? 6.193 -12.006 -10.848 1.00 90.44 90 ILE A C 1
ATOM 738 O O . ILE A 1 90 ? 5.432 -11.848 -9.888 1.00 90.44 90 ILE A O 1
ATOM 742 N N . PRO A 1 91 ? 7.529 -12.070 -10.662 1.00 92.12 91 PRO A N 1
ATOM 743 C CA . PRO A 1 91 ? 8.117 -12.008 -9.325 1.00 92.12 91 PRO A CA 1
ATOM 744 C C . PRO A 1 91 ? 7.849 -10.666 -8.632 1.00 92.12 91 PRO A C 1
ATOM 746 O O . PRO A 1 91 ? 7.648 -10.638 -7.419 1.00 92.12 91 PRO A O 1
ATOM 749 N N . ILE A 1 92 ? 7.778 -9.562 -9.384 1.00 90.94 92 ILE A N 1
ATOM 750 C CA . ILE A 1 92 ? 7.476 -8.235 -8.833 1.00 90.94 92 ILE A CA 1
ATOM 751 C C . ILE A 1 92 ? 6.052 -8.204 -8.276 1.00 90.94 92 ILE A C 1
ATOM 753 O O . ILE A 1 92 ? 5.846 -7.792 -7.134 1.00 90.94 92 ILE A O 1
ATOM 757 N N . TRP A 1 93 ? 5.068 -8.689 -9.035 1.00 91.06 93 TRP A N 1
ATOM 758 C CA . TRP A 1 93 ? 3.686 -8.775 -8.565 1.00 91.06 93 TRP A CA 1
ATOM 759 C C . TRP A 1 93 ? 3.547 -9.690 -7.349 1.00 91.06 93 TRP A C 1
ATOM 761 O O . TRP A 1 93 ? 2.869 -9.324 -6.390 1.00 91.06 93 TRP A O 1
ATOM 771 N N . VAL A 1 94 ? 4.232 -10.837 -7.334 1.00 93.31 94 VAL A N 1
ATOM 772 C CA . VAL A 1 94 ? 4.243 -11.740 -6.173 1.00 93.31 94 VAL A CA 1
ATOM 773 C C . VAL A 1 94 ? 4.802 -11.033 -4.935 1.00 93.31 94 VAL A C 1
ATOM 775 O O . VAL A 1 94 ? 4.177 -11.075 -3.874 1.00 93.31 94 VAL A O 1
ATOM 778 N N . LEU A 1 95 ? 5.928 -10.323 -5.062 1.00 93.00 95 LEU A N 1
ATOM 779 C CA . LEU A 1 95 ? 6.512 -9.556 -3.960 1.00 93.00 95 LEU A CA 1
ATOM 780 C C . LEU A 1 95 ? 5.544 -8.486 -3.446 1.00 93.00 95 LEU A C 1
ATOM 782 O O . LEU A 1 95 ? 5.260 -8.443 -2.247 1.00 93.00 95 LEU A O 1
ATOM 786 N N . VAL A 1 96 ? 4.980 -7.661 -4.332 1.00 92.31 96 VAL A N 1
ATOM 787 C CA . VAL A 1 96 ? 4.011 -6.619 -3.950 1.00 92.31 96 VAL A CA 1
ATOM 788 C C . VAL A 1 96 ? 2.810 -7.243 -3.237 1.00 92.31 96 VAL A C 1
ATOM 790 O O . VAL A 1 96 ? 2.396 -6.757 -2.184 1.00 92.31 96 VAL A O 1
ATOM 793 N N . PHE A 1 97 ? 2.280 -8.355 -3.747 1.00 91.25 97 PHE A N 1
ATOM 794 C CA . PHE A 1 97 ? 1.146 -9.035 -3.131 1.00 91.25 97 PHE A CA 1
ATOM 795 C C . PHE A 1 97 ? 1.469 -9.557 -1.725 1.00 91.25 97 PHE A C 1
ATOM 797 O O . PHE A 1 97 ? 0.678 -9.358 -0.804 1.00 91.25 97 PHE A O 1
ATOM 804 N N . ILE A 1 98 ? 2.643 -10.158 -1.516 1.00 92.19 98 ILE A N 1
ATOM 805 C CA . ILE A 1 98 ? 3.070 -10.654 -0.198 1.00 92.19 98 ILE A CA 1
ATOM 806 C C . ILE A 1 98 ? 3.245 -9.494 0.796 1.00 92.19 98 ILE A C 1
ATOM 808 O O . ILE A 1 98 ? 2.735 -9.555 1.921 1.00 92.19 98 ILE A O 1
ATOM 812 N N . PHE A 1 99 ? 3.923 -8.416 0.387 1.00 90.88 99 PHE A N 1
ATOM 813 C CA . PHE A 1 99 ? 4.187 -7.262 1.251 1.00 90.88 99 PHE A CA 1
ATOM 814 C C . PHE A 1 99 ? 2.909 -6.505 1.627 1.00 90.88 99 PHE A C 1
ATOM 816 O O . PHE A 1 99 ? 2.710 -6.169 2.799 1.00 90.88 99 PHE A O 1
ATOM 823 N N . PHE A 1 100 ? 2.028 -6.248 0.658 1.00 90.00 100 PHE A N 1
ATOM 824 C CA . PHE A 1 100 ? 0.829 -5.438 0.873 1.00 90.00 100 PHE A CA 1
ATOM 825 C C . PHE A 1 100 ? -0.390 -6.259 1.304 1.00 90.00 100 PHE A C 1
ATOM 827 O O . PHE A 1 100 ? -1.205 -5.755 2.078 1.00 90.00 100 PHE A O 1
ATOM 834 N N . GLY A 1 101 ? -0.502 -7.531 0.918 1.00 85.62 101 GLY A N 1
ATOM 835 C CA . GLY A 1 101 ? -1.636 -8.391 1.273 1.00 85.62 101 GLY A CA 1
ATOM 836 C C . GLY A 1 101 ? -1.818 -8.531 2.787 1.00 85.62 101 GLY A C 1
ATOM 837 O O . GLY A 1 101 ? -2.903 -8.281 3.321 1.00 85.62 101 GLY A O 1
ATOM 838 N N . LYS A 1 102 ? -0.729 -8.804 3.523 1.00 87.75 102 LYS A N 1
ATOM 839 C CA . LYS A 1 102 ? -0.759 -8.851 4.998 1.00 87.75 102 LYS A CA 1
ATOM 840 C C . LYS A 1 102 ? -1.130 -7.496 5.609 1.00 87.75 102 LYS A C 1
ATOM 842 O O . LYS A 1 102 ? -1.827 -7.444 6.624 1.00 87.75 102 LYS A O 1
ATOM 847 N N . LYS A 1 103 ? -0.685 -6.392 5.003 1.00 88.00 103 LYS A N 1
ATOM 848 C CA . LYS A 1 103 ? -0.975 -5.032 5.483 1.00 88.00 103 LYS A CA 1
ATOM 849 C C . LYS A 1 103 ? -2.444 -4.674 5.306 1.00 88.00 103 LYS A C 1
ATOM 851 O O . LYS A 1 103 ? -3.027 -4.136 6.241 1.00 88.00 103 LYS A O 1
ATOM 856 N N . VAL A 1 104 ? -3.054 -5.034 4.178 1.00 87.56 104 VAL A N 1
ATOM 857 C CA . VAL A 1 104 ? -4.494 -4.846 3.938 1.00 87.56 104 VAL A CA 1
ATOM 858 C C . VAL A 1 104 ? -5.319 -5.586 4.990 1.00 87.56 104 VAL A C 1
ATOM 860 O O . VAL A 1 104 ? -6.239 -5.005 5.569 1.00 87.56 104 VAL A O 1
ATOM 863 N N . TYR A 1 105 ? -4.950 -6.828 5.317 1.00 84.31 105 TYR A N 1
ATOM 864 C CA . TYR A 1 105 ? -5.614 -7.590 6.378 1.00 84.31 105 TYR A CA 1
ATOM 865 C C . TYR A 1 105 ? -5.497 -6.908 7.750 1.00 84.31 105 TYR A C 1
ATOM 867 O O . TYR A 1 105 ? -6.500 -6.693 8.434 1.00 84.31 105 TYR A O 1
ATOM 875 N N . GLN A 1 106 ? -4.284 -6.502 8.138 1.00 85.00 106 GLN A N 1
ATOM 876 C CA . GLN A 1 106 ? -4.053 -5.793 9.401 1.00 85.00 106 GLN A CA 1
ATOM 877 C C . GLN A 1 106 ? -4.809 -4.462 9.460 1.00 85.00 106 GLN A C 1
ATOM 879 O O . GLN A 1 106 ? -5.360 -4.102 10.499 1.00 85.00 106 GLN A O 1
ATOM 884 N N . PHE A 1 107 ? -4.854 -3.727 8.350 1.00 85.31 107 PHE A N 1
ATOM 885 C CA . PHE A 1 107 ? -5.568 -2.462 8.252 1.00 85.31 107 PHE A CA 1
ATOM 886 C C . PHE A 1 107 ? -7.075 -2.675 8.420 1.00 85.31 107 PHE A C 1
ATOM 888 O O . PHE A 1 107 ? -7.694 -2.006 9.246 1.00 85.31 107 PHE A O 1
ATOM 895 N N . ARG A 1 108 ? -7.651 -3.685 7.753 1.00 83.94 108 ARG A N 1
ATOM 896 C CA . ARG A 1 108 ? -9.049 -4.088 7.965 1.00 83.94 108 ARG A CA 1
ATOM 897 C C . ARG A 1 108 ? -9.328 -4.375 9.436 1.00 83.94 108 ARG A C 1
ATOM 899 O O . ARG A 1 108 ? -10.323 -3.897 9.965 1.00 83.94 108 ARG A O 1
ATOM 906 N N . GLN A 1 109 ? -8.455 -5.127 10.104 1.00 80.62 109 GLN A N 1
ATOM 907 C CA . GLN A 1 109 ? -8.642 -5.495 11.508 1.00 80.62 109 GLN A CA 1
ATOM 908 C C . GLN A 1 109 ? -8.609 -4.281 12.449 1.00 80.62 109 GLN A C 1
ATOM 910 O O . GLN A 1 109 ? -9.391 -4.230 13.391 1.00 80.62 109 GLN A O 1
ATOM 915 N N . ARG A 1 110 ? -7.761 -3.282 12.172 1.00 79.50 110 ARG A N 1
ATOM 916 C CA . ARG A 1 110 ? -7.659 -2.044 12.970 1.00 79.50 110 ARG A CA 1
ATOM 917 C C . ARG A 1 110 ? -8.906 -1.167 12.900 1.00 79.50 110 ARG A C 1
ATOM 919 O O . ARG A 1 110 ? -9.218 -0.483 13.869 1.00 79.50 110 ARG A O 1
ATOM 926 N N . PHE A 1 111 ? -9.572 -1.143 11.748 1.00 75.38 111 PHE A N 1
ATOM 927 C CA . PHE A 1 111 ? -10.726 -0.272 11.513 1.00 75.38 111 PHE A CA 1
ATOM 928 C C . PHE A 1 111 ? -12.065 -1.007 11.545 1.00 75.38 111 PHE A C 1
ATOM 930 O O . PHE A 1 111 ? -13.113 -0.358 11.545 1.00 75.38 111 PHE A O 1
ATOM 937 N N . LYS A 1 112 ? -12.051 -2.345 11.613 1.00 73.12 112 LYS A N 1
ATOM 938 C CA . LYS A 1 112 ? -13.246 -3.138 11.894 1.00 73.12 112 LYS A CA 1
ATOM 939 C C . LYS A 1 112 ? -13.832 -2.658 13.219 1.00 73.12 112 LYS A C 1
ATOM 941 O O . LYS A 1 112 ? -13.127 -2.556 14.221 1.00 73.12 112 LYS A O 1
ATOM 946 N N . SER A 1 113 ? -15.126 -2.352 13.224 1.00 65.75 113 SER A N 1
ATOM 947 C CA . SER A 1 113 ? -15.807 -1.943 14.446 1.00 65.75 113 SER A CA 1
ATOM 948 C C . SER A 1 113 ? -15.694 -3.048 15.496 1.00 65.75 113 SER A C 1
ATOM 950 O O . SER A 1 113 ? -16.073 -4.191 15.235 1.00 65.75 113 SER A O 1
ATOM 952 N N . LEU A 1 114 ? -15.244 -2.688 16.699 1.00 63.69 114 LEU A N 1
ATOM 953 C CA . LEU A 1 114 ? -15.312 -3.551 17.885 1.00 63.69 114 LEU A CA 1
ATOM 954 C C . LEU A 1 1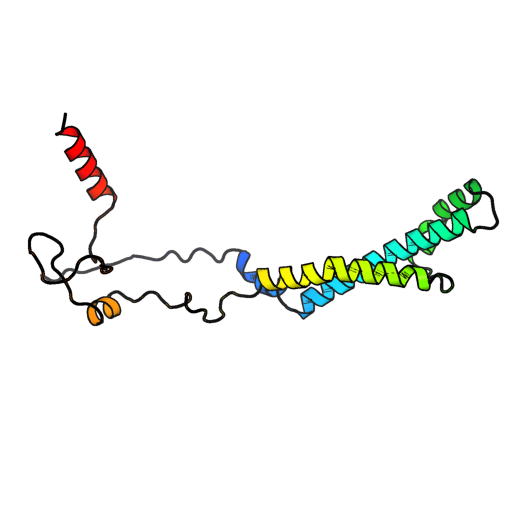14 ? -16.740 -3.669 18.445 1.00 63.69 114 LEU A C 1
ATOM 956 O O . LEU A 1 114 ? -16.960 -4.294 19.474 1.00 63.69 114 LEU A O 1
ATOM 960 N N . ASN A 1 115 ? -17.735 -3.088 17.768 1.00 58.94 115 ASN A N 1
ATOM 961 C CA . ASN A 1 115 ? -19.147 -3.197 18.128 1.00 58.94 115 ASN A CA 1
ATOM 962 C C . ASN A 1 115 ? -19.728 -4.578 17.758 1.00 58.94 115 ASN A C 1
ATOM 964 O O . ASN A 1 115 ? -20.806 -4.672 17.182 1.00 58.94 115 ASN A O 1
ATOM 968 N N . ASN A 1 116 ? -18.982 -5.649 18.026 1.00 59.88 116 ASN A N 1
ATOM 969 C CA . ASN A 1 116 ? -19.386 -7.022 17.751 1.00 59.88 116 ASN A CA 1
ATOM 970 C C . ASN A 1 116 ? -19.921 -7.679 19.025 1.00 59.88 116 ASN A C 1
ATOM 972 O O . ASN A 1 116 ? -19.496 -8.785 19.323 1.00 59.88 116 ASN A O 1
ATOM 976 N N . ASN A 1 117 ? -20.776 -6.997 19.805 1.00 61.12 117 ASN A N 1
ATOM 977 C CA . ASN A 1 117 ? -21.365 -7.524 21.052 1.00 61.12 117 ASN A CA 1
ATOM 978 C C . ASN A 1 117 ? -20.380 -8.370 21.889 1.00 61.12 117 ASN A C 1
ATOM 980 O O . ASN A 1 117 ? -20.731 -9.430 22.411 1.00 61.12 117 ASN A O 1
ATOM 984 N N . GLU A 1 118 ? -19.108 -7.958 21.927 1.00 64.88 118 GLU A N 1
ATOM 985 C CA . GLU A 1 118 ? -18.061 -8.716 22.600 1.00 64.88 118 GLU A CA 1
ATOM 986 C C . GLU A 1 118 ? -18.401 -8.713 24.092 1.00 64.88 118 GLU A C 1
ATOM 988 O O . GLU A 1 118 ? -19.024 -7.772 24.572 1.00 64.88 118 GLU A O 1
ATOM 993 N N . LYS A 1 119 ? -18.034 -9.744 24.863 1.00 59.09 119 LYS A N 1
ATOM 994 C CA . LYS A 1 119 ? -18.507 -9.897 26.260 1.00 59.09 119 LYS A CA 1
ATOM 995 C C . LYS A 1 119 ? -18.277 -8.655 27.149 1.00 59.09 119 LYS A C 1
ATOM 997 O O . LYS A 1 119 ? -18.989 -8.470 28.130 1.00 59.09 119 LYS A O 1
ATOM 1002 N N . ALA A 1 120 ? -17.325 -7.792 26.788 1.00 55.41 120 ALA A N 1
ATOM 1003 C CA . ALA A 1 120 ? -17.026 -6.526 27.457 1.00 55.41 120 ALA A CA 1
ATOM 1004 C C . ALA A 1 120 ? -17.859 -5.308 26.983 1.00 55.41 120 ALA A C 1
ATOM 1006 O O . ALA A 1 120 ? -17.734 -4.234 27.563 1.00 55.41 120 ALA A O 1
ATOM 1007 N N . SER A 1 121 ? -18.710 -5.433 25.958 1.00 60.00 121 SER A N 1
ATOM 1008 C CA . SER A 1 121 ? -19.616 -4.373 25.482 1.00 60.00 121 SER A CA 1
ATOM 1009 C C . SER A 1 121 ? -20.928 -4.313 26.267 1.00 60.00 121 SER A C 1
ATOM 1011 O O . SER A 1 121 ? -21.832 -3.555 25.908 1.00 60.00 121 SER A O 1
ATOM 1013 N N . GLY A 1 122 ? -21.059 -5.133 27.313 1.00 71.00 122 GLY A N 1
ATOM 1014 C CA . GLY A 1 122 ? -22.176 -5.070 28.238 1.00 71.00 122 GLY A CA 1
ATOM 1015 C C . GLY A 1 122 ? -22.293 -3.666 28.826 1.00 71.00 122 GLY A C 1
ATOM 1016 O O . GLY A 1 122 ? -21.327 -3.088 29.321 1.00 71.00 122 GLY A O 1
ATOM 1017 N N . ARG A 1 123 ? -23.501 -3.109 28.767 1.00 76.75 123 ARG A N 1
ATOM 1018 C CA . ARG A 1 123 ? -23.870 -1.916 29.528 1.00 76.75 123 ARG A CA 1
ATOM 1019 C C . ARG A 1 123 ? -23.509 -2.141 31.000 1.00 76.75 123 ARG A C 1
ATOM 1021 O O . ARG A 1 123 ? -23.874 -3.171 31.561 1.00 76.75 123 ARG A O 1
ATOM 1028 N N . PHE A 1 124 ? -22.849 -1.168 31.632 1.00 80.00 124 PHE A N 1
ATOM 1029 C CA . PHE A 1 124 ? -22.684 -1.188 33.086 1.00 80.00 124 PHE A CA 1
ATOM 1030 C C . PHE A 1 124 ? -24.054 -1.289 33.764 1.00 80.00 124 PHE A C 1
ATOM 1032 O O . PHE A 1 124 ? -25.003 -0.609 33.356 1.00 80.00 124 PHE A O 1
ATOM 1039 N N . ALA A 1 125 ? -24.145 -2.129 34.796 1.00 81.38 125 ALA A N 1
ATOM 1040 C CA . ALA A 1 125 ? -25.359 -2.261 35.584 1.00 81.38 125 ALA A CA 1
ATOM 1041 C C . ALA A 1 125 ? -25.741 -0.897 36.175 1.00 81.38 125 ALA A C 1
ATOM 1043 O O . ALA A 1 125 ? -24.917 -0.161 36.722 1.00 81.38 125 ALA A O 1
ATOM 1044 N N . THR A 1 126 ? -27.007 -0.535 36.019 1.00 84.44 126 THR A N 1
ATOM 1045 C CA . THR A 1 126 ? -27.558 0.688 36.593 1.00 84.44 126 THR A CA 1
ATOM 1046 C C . THR A 1 126 ? -27.625 0.564 38.109 1.00 84.44 126 THR A C 1
ATOM 1048 O O . THR A 1 126 ? -27.701 -0.533 38.659 1.00 84.44 126 THR A O 1
ATOM 1051 N N . ARG A 1 127 ? -27.686 1.702 38.810 1.00 82.50 127 ARG A N 1
ATOM 1052 C CA . ARG A 1 127 ? -27.873 1.715 40.269 1.00 82.50 127 ARG A CA 1
ATOM 1053 C C . ARG A 1 127 ? -29.057 0.847 40.710 1.00 82.50 127 ARG A C 1
ATOM 1055 O O . ARG A 1 127 ? -28.925 0.110 41.676 1.00 82.50 127 ARG A O 1
ATOM 1062 N N . LYS A 1 128 ? -30.178 0.902 39.979 1.00 84.38 128 LYS A N 1
ATOM 1063 C CA . LYS A 1 128 ? -31.373 0.091 40.260 1.00 84.38 128 LYS A CA 1
ATOM 1064 C C . LYS A 1 128 ? -31.092 -1.408 40.134 1.00 84.38 128 LYS A C 1
ATOM 1066 O O . LYS A 1 128 ? -31.452 -2.150 41.036 1.00 84.38 128 LYS A O 1
ATOM 1071 N N . GLU A 1 129 ? -30.424 -1.828 39.060 1.00 86.81 129 GLU A N 1
ATOM 1072 C CA . GLU A 1 129 ? -30.069 -3.238 38.837 1.00 86.81 129 GLU A CA 1
ATOM 1073 C C . GLU A 1 129 ? -29.091 -3.745 39.903 1.00 86.81 129 GLU A C 1
ATOM 1075 O O . GLU A 1 129 ? -29.301 -4.820 40.449 1.00 86.81 129 GLU A O 1
ATOM 1080 N N . ILE A 1 130 ? -28.081 -2.952 40.281 1.00 87.81 130 ILE A N 1
ATOM 1081 C CA . ILE A 1 130 ? -27.136 -3.325 41.346 1.00 87.81 130 ILE A CA 1
ATOM 1082 C C . ILE A 1 130 ? -27.861 -3.462 42.691 1.00 87.81 130 ILE A C 1
ATOM 1084 O O . ILE A 1 130 ? -27.629 -4.422 43.414 1.00 87.81 130 ILE A O 1
ATOM 1088 N N . THR A 1 131 ? -28.761 -2.533 43.030 1.00 85.25 131 THR A N 1
ATOM 1089 C CA . THR A 1 131 ? -29.541 -2.610 44.280 1.00 85.25 131 THR A CA 1
ATOM 1090 C C . THR A 1 131 ? -30.505 -3.803 44.301 1.00 85.25 131 THR A C 1
ATOM 1092 O O . THR A 1 131 ? -30.825 -4.298 45.373 1.00 85.25 131 THR A O 1
ATOM 1095 N N . GLN A 1 132 ? -30.966 -4.274 43.139 1.00 87.31 132 GLN A N 1
ATOM 1096 C CA . GLN A 1 132 ? -31.784 -5.487 43.036 1.00 87.31 132 GLN A CA 1
ATOM 1097 C C . GLN A 1 132 ? -30.948 -6.772 43.115 1.00 87.31 132 GLN A C 1
ATOM 1099 O O . GLN A 1 132 ? -31.413 -7.761 43.670 1.00 87.31 132 GLN A O 1
ATOM 1104 N N . GLN A 1 133 ? -29.736 -6.766 42.553 1.00 86.94 133 GLN A N 1
ATOM 1105 C CA . GLN A 1 133 ? -28.856 -7.939 42.489 1.00 86.94 133 GLN A CA 1
ATOM 1106 C C . GLN A 1 133 ? -28.059 -8.177 43.774 1.00 86.94 133 GLN A C 1
ATOM 1108 O O . GLN A 1 133 ? -27.706 -9.317 44.066 1.00 86.94 133 GLN A O 1
ATOM 1113 N N . TYR A 1 134 ? -27.761 -7.122 44.533 1.00 84.25 134 TYR A N 1
ATOM 1114 C CA . TYR A 1 134 ? -26.879 -7.190 45.693 1.00 84.25 134 TYR A CA 1
ATOM 1115 C C . TYR A 1 134 ? -27.567 -6.698 46.961 1.00 84.25 134 TYR A C 1
ATOM 1117 O O . TYR A 1 134 ? -28.291 -5.702 46.966 1.00 84.25 134 TYR A O 1
ATOM 1125 N N . LYS A 1 135 ? -27.274 -7.380 48.071 1.00 84.00 135 LYS A N 1
ATOM 1126 C CA . LYS A 1 135 ? -27.708 -6.969 49.406 1.00 84.00 135 LYS A CA 1
ATOM 1127 C C . LYS A 1 135 ? -27.013 -5.663 49.793 1.00 84.00 135 LYS A C 1
ATOM 1129 O O . LYS A 1 135 ? -25.790 -5.557 49.722 1.00 84.00 135 LYS A O 1
ATOM 1134 N N . ALA A 1 136 ? -27.792 -4.679 50.234 1.00 84.50 136 ALA A N 1
ATOM 1135 C CA . ALA A 1 136 ? -27.244 -3.457 50.804 1.00 84.50 136 ALA A CA 1
ATOM 1136 C C . ALA A 1 136 ? -26.593 -3.761 52.162 1.00 84.50 136 ALA A C 1
ATOM 1138 O O . ALA A 1 136 ? -27.218 -4.368 53.033 1.00 84.50 136 ALA A O 1
ATOM 1139 N N . ILE A 1 137 ? -25.347 -3.323 52.330 1.00 82.31 137 ILE A N 1
ATOM 1140 C CA . ILE A 1 137 ? -24.585 -3.436 53.577 1.00 82.31 137 ILE A CA 1
ATOM 1141 C C . ILE A 1 137 ? -24.315 -2.041 54.160 1.00 82.31 137 ILE A C 1
ATOM 1143 O O . ILE A 1 137 ? -24.179 -1.078 53.395 1.00 82.31 137 ILE A O 1
ATOM 1147 N N . PRO A 1 138 ? -24.256 -1.902 55.497 1.00 78.75 138 PRO A N 1
ATOM 1148 C CA . PRO A 1 138 ? -23.886 -0.646 56.133 1.00 78.75 138 PRO A CA 1
ATOM 1149 C C . PRO A 1 138 ? -22.451 -0.265 55.758 1.00 78.75 138 PRO A C 1
ATOM 1151 O O . PRO A 1 138 ? -21.561 -1.106 55.664 1.00 78.75 138 PRO A O 1
ATOM 1154 N N . GLN A 1 139 ? -22.230 1.026 55.516 1.00 69.75 139 GLN A N 1
ATOM 1155 C CA . GLN A 1 139 ? -20.968 1.511 54.963 1.00 69.75 139 GLN A CA 1
ATOM 1156 C C . GLN A 1 139 ? -19.857 1.643 56.017 1.00 69.75 139 GLN A C 1
ATOM 1158 O O . GLN A 1 139 ? -18.675 1.521 55.692 1.00 69.75 139 GLN A O 1
ATOM 1163 N N . ARG A 1 140 ? -20.238 1.957 57.261 1.00 67.38 140 ARG A N 1
ATOM 1164 C CA . ARG A 1 140 ? -19.378 2.105 58.443 1.00 67.38 140 ARG A CA 1
ATOM 1165 C C . ARG A 1 140 ? -20.190 1.777 59.698 1.00 67.38 140 ARG A C 1
ATOM 1167 O O . ARG A 1 140 ? -21.409 1.653 59.619 1.00 67.38 140 ARG A O 1
ATOM 1174 N N . GLU A 1 141 ? -19.492 1.659 60.826 1.00 65.56 141 GLU A N 1
ATOM 1175 C CA . GLU A 1 141 ? -20.033 1.593 62.200 1.00 65.56 141 GLU A CA 1
ATOM 1176 C C . GLU A 1 141 ? -20.727 0.285 62.597 1.00 65.56 141 GLU A C 1
ATOM 1178 O O . GLU A 1 141 ? -20.746 -0.050 63.779 1.00 65.56 141 GLU A O 1
ATOM 1183 N N . HIS A 1 142 ? -21.192 -0.512 61.637 1.00 73.31 142 HIS A N 1
ATOM 1184 C CA . HIS A 1 142 ? -21.803 -1.807 61.912 1.00 73.31 142 HIS A CA 1
ATOM 1185 C C . HIS A 1 142 ? -21.055 -2.943 61.219 1.00 73.31 142 HIS A C 1
ATOM 1187 O O . HIS A 1 142 ? -20.785 -2.887 60.018 1.00 73.31 142 HIS A O 1
ATOM 1193 N N . ALA A 1 143 ? -20.746 -3.988 61.988 1.00 74.44 143 ALA A N 1
ATOM 1194 C CA . ALA A 1 143 ? -20.299 -5.256 61.434 1.00 74.44 143 ALA A CA 1
ATOM 1195 C C . ALA A 1 143 ? -21.450 -5.898 60.648 1.00 74.44 143 ALA A C 1
ATOM 1197 O O . ALA A 1 143 ? -22.609 -5.848 61.064 1.00 74.44 143 ALA A O 1
ATOM 1198 N N . PHE A 1 144 ? -21.126 -6.496 59.509 1.00 76.38 144 PHE A N 1
ATOM 1199 C CA . PHE A 1 144 ? -22.059 -7.280 58.714 1.00 76.38 144 PHE A CA 1
ATOM 1200 C C . PHE A 1 144 ? -21.464 -8.667 58.490 1.00 76.38 144 PHE A C 1
ATOM 1202 O O . PHE A 1 144 ? -20.250 -8.830 58.406 1.00 76.38 144 PHE A O 1
ATOM 1209 N N . GLU A 1 145 ? -22.331 -9.666 58.422 1.00 75.75 145 GLU A N 1
ATOM 1210 C CA . GLU A 1 145 ? -21.937 -11.057 58.236 1.00 75.75 145 GLU A CA 1
ATOM 1211 C C . GLU A 1 145 ? -21.608 -11.326 56.757 1.00 75.75 145 GLU A C 1
ATOM 1213 O O . GLU A 1 145 ? -22.384 -10.956 55.869 1.00 75.75 145 GLU A O 1
ATOM 1218 N N . GLY A 1 146 ? -20.449 -11.936 56.489 1.00 76.19 146 GLY A N 1
ATOM 1219 C CA . GLY A 1 146 ? -20.004 -12.307 55.143 1.00 76.19 146 GLY A CA 1
ATOM 1220 C C . GLY A 1 146 ? -18.489 -12.503 55.027 1.00 76.19 146 GLY A C 1
ATOM 1221 O O . GLY A 1 146 ? -17.721 -12.022 55.859 1.00 76.19 146 GLY A O 1
ATOM 1222 N N . GLU A 1 147 ? -18.055 -13.204 53.977 1.00 76.44 147 GLU A N 1
ATOM 1223 C CA . GLU A 1 147 ? -16.634 -13.370 53.654 1.00 76.44 147 GLU A CA 1
ATOM 1224 C C . GLU A 1 147 ? -16.051 -12.108 52.995 1.00 76.44 147 GLU A C 1
ATOM 1226 O O . GLU A 1 147 ? -16.691 -11.442 52.174 1.00 76.44 147 GLU A O 1
ATOM 1231 N N . GLY A 1 148 ? -14.809 -11.772 53.354 1.00 76.88 148 GLY A N 1
ATOM 1232 C CA . GLY A 1 148 ? -14.063 -10.680 52.730 1.00 76.88 148 GLY A CA 1
ATOM 1233 C C . GLY A 1 148 ? -13.629 -11.012 51.297 1.00 76.88 148 GLY A C 1
ATOM 1234 O O . GLY A 1 148 ? -13.444 -12.170 50.943 1.00 76.88 148 GLY A O 1
ATOM 1235 N N . GLY A 1 149 ? -13.425 -9.983 50.467 1.00 75.19 149 GLY A N 1
ATOM 1236 C CA . GLY A 1 149 ? -12.897 -10.132 49.099 1.00 75.19 149 GLY A CA 1
ATOM 1237 C C . GLY A 1 149 ? -13.933 -10.015 47.976 1.00 75.19 149 GLY A C 1
ATOM 1238 O O . GLY A 1 149 ? -13.562 -10.017 46.803 1.00 75.19 149 GLY A O 1
ATOM 1239 N N . LEU A 1 150 ? -15.215 -9.848 48.308 1.00 79.06 150 LEU A N 1
ATOM 1240 C CA . LEU A 1 150 ? -16.266 -9.587 47.323 1.00 79.06 150 LEU A CA 1
ATOM 1241 C C . LEU A 1 150 ? -16.259 -8.116 46.854 1.00 79.06 150 LEU A C 1
ATOM 1243 O O . LEU A 1 150 ? -16.031 -7.210 47.661 1.00 79.06 150 LEU A O 1
ATOM 1247 N N . PRO A 1 151 ? -16.530 -7.841 45.563 1.00 78.19 151 PRO A N 1
ATOM 1248 C CA . PRO A 1 151 ? -16.626 -6.477 45.053 1.00 78.19 151 PRO A CA 1
ATOM 1249 C C . PRO A 1 151 ? -17.836 -5.749 45.655 1.00 78.19 151 PRO A C 1
ATOM 1251 O O . PRO A 1 151 ? -18.960 -6.246 45.608 1.00 78.19 151 PRO A O 1
ATOM 1254 N N . VAL A 1 152 ? -17.616 -4.539 46.178 1.00 78.31 152 VAL A N 1
ATOM 1255 C CA . VAL A 1 152 ? -18.665 -3.702 46.784 1.00 78.31 152 VAL A CA 1
ATOM 1256 C C . VAL A 1 152 ? -18.916 -2.468 45.922 1.00 78.31 152 VAL A C 1
ATOM 1258 O O . VAL A 1 152 ? -18.010 -1.674 45.666 1.00 78.31 152 VAL A O 1
ATOM 1261 N N . ALA A 1 153 ? -20.167 -2.280 45.501 1.00 80.12 153 ALA A N 1
ATOM 1262 C CA . ALA A 1 153 ? -20.613 -1.052 44.854 1.00 80.12 153 ALA A CA 1
ATOM 1263 C C . ALA A 1 153 ? -21.060 -0.037 45.914 1.00 80.12 153 ALA A C 1
ATOM 1265 O O . ALA A 1 153 ? -22.011 -0.270 46.658 1.00 80.12 153 ALA A O 1
ATOM 1266 N N . MET A 1 154 ? -20.382 1.106 45.973 1.00 77.56 154 MET A N 1
ATOM 1267 C CA . MET A 1 154 ? -20.637 2.142 46.968 1.00 77.56 154 MET A CA 1
ATOM 1268 C C . MET A 1 154 ? -21.432 3.301 46.355 1.00 77.56 154 MET A C 1
ATOM 1270 O O . MET A 1 154 ? -20.993 3.920 45.387 1.00 77.56 154 MET A O 1
ATOM 1274 N N . PHE A 1 155 ? -22.605 3.605 46.918 1.00 71.38 155 PHE A N 1
ATOM 1275 C CA . PHE A 1 155 ? -23.486 4.676 46.442 1.00 71.38 155 PHE A CA 1
ATOM 1276 C C . PHE A 1 155 ? -23.509 5.839 47.438 1.00 71.38 155 PHE A C 1
ATOM 1278 O O . PHE A 1 155 ? -24.110 5.728 48.500 1.00 71.38 155 PHE A O 1
ATOM 1285 N N . GLY A 1 156 ? -22.889 6.967 47.088 1.00 65.69 156 GLY A N 1
ATOM 1286 C CA . GLY A 1 156 ? -22.874 8.168 47.926 1.00 65.69 156 GLY A CA 1
ATOM 1287 C C . GLY A 1 156 ? -21.780 9.146 47.506 1.00 65.69 156 GLY A C 1
ATOM 1288 O O . GLY A 1 156 ? -20.767 8.745 46.934 1.00 65.69 156 GLY A O 1
ATOM 1289 N N . VAL A 1 157 ? -21.994 10.437 47.766 1.00 54.38 157 VAL A N 1
ATOM 1290 C CA . VAL A 1 157 ? -21.034 11.501 47.449 1.00 54.38 157 VAL A CA 1
ATOM 1291 C C . VAL A 1 157 ? -19.878 11.430 48.441 1.00 54.38 157 VAL A C 1
ATOM 1293 O O . VAL A 1 157 ? -19.919 12.025 49.512 1.00 54.38 157 VAL A O 1
ATOM 1296 N N . TYR A 1 158 ? -18.827 10.714 48.069 1.00 57.62 158 TYR A N 1
ATOM 1297 C CA . TYR A 1 158 ? -17.494 11.019 48.564 1.00 57.62 158 TYR A CA 1
ATOM 1298 C C . TYR A 1 158 ? -16.831 11.837 47.481 1.00 57.62 158 TYR A C 1
ATOM 1300 O O . TYR A 1 158 ? -16.214 11.293 46.567 1.00 57.62 158 TYR A O 1
ATOM 1308 N N . ASP A 1 159 ? -17.023 13.153 47.556 1.00 56.91 159 ASP A N 1
ATOM 1309 C CA . ASP A 1 159 ? -16.185 14.044 46.778 1.00 56.91 159 ASP A CA 1
ATOM 1310 C C . ASP A 1 159 ? -14.736 13.721 47.157 1.00 56.91 159 ASP A C 1
ATOM 1312 O O . ASP A 1 159 ? -14.368 13.709 48.339 1.00 56.91 159 ASP A O 1
ATOM 1316 N N . PHE A 1 160 ? -13.937 13.353 46.156 1.00 61.22 160 PHE A N 1
ATOM 1317 C CA . PHE A 1 160 ? -12.554 12.933 46.355 1.00 61.22 160 PHE A CA 1
ATOM 1318 C C . PHE A 1 160 ? -11.802 14.017 47.135 1.00 61.22 160 PHE A C 1
ATOM 1320 O O . PHE A 1 160 ? -11.032 13.704 48.038 1.00 61.22 160 PHE A O 1
ATOM 1327 N N . VAL A 1 161 ? -12.162 15.280 46.882 1.00 64.88 161 VAL A N 1
ATOM 1328 C CA . VAL A 1 161 ? -11.693 16.481 47.576 1.00 64.88 161 VAL A CA 1
ATOM 1329 C C . VAL A 1 161 ? -11.890 16.397 49.092 1.00 64.88 161 VAL A C 1
ATOM 1331 O O . VAL A 1 161 ? -10.962 16.692 49.845 1.00 64.88 161 VAL A O 1
ATOM 1334 N N . THR A 1 162 ? -13.061 15.971 49.565 1.00 65.69 162 THR A N 1
ATOM 1335 C CA . THR A 1 162 ? -13.364 15.870 51.002 1.00 65.69 162 THR A CA 1
ATOM 1336 C C . T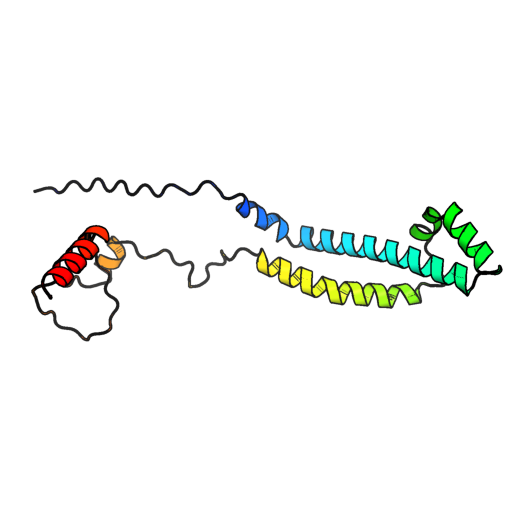HR A 1 162 ? -12.516 14.789 51.665 1.00 65.69 162 THR A C 1
ATOM 1338 O O . THR A 1 162 ? -11.981 14.996 52.753 1.00 65.69 162 THR A O 1
ATOM 1341 N N . LYS A 1 163 ? -12.312 13.658 50.976 1.00 67.38 163 LYS A N 1
ATOM 1342 C CA . LYS A 1 163 ? -11.460 12.569 51.468 1.00 67.38 163 LYS A CA 1
ATOM 1343 C C . LYS A 1 163 ? -9.990 12.996 51.513 1.00 67.38 163 LYS A C 1
ATOM 1345 O O . LYS A 1 163 ? -9.305 12.725 52.493 1.00 67.38 163 LYS A O 1
ATOM 1350 N N . THR A 1 164 ? -9.511 13.707 50.490 1.00 71.81 164 THR A N 1
ATOM 1351 C CA . THR A 1 164 ? -8.139 14.234 50.455 1.00 71.81 164 THR A CA 1
ATOM 1352 C C . THR A 1 164 ? -7.898 15.246 51.574 1.00 71.81 164 THR A C 1
ATOM 1354 O O . THR A 1 164 ? -6.862 15.174 52.225 1.00 71.81 164 THR A O 1
ATOM 1357 N N . LYS A 1 165 ? -8.858 16.139 51.856 1.00 74.81 165 LYS A N 1
ATOM 1358 C CA . LYS A 1 165 ? -8.767 17.078 52.987 1.00 74.81 165 LYS A CA 1
ATOM 1359 C C . LYS A 1 165 ? -8.652 16.352 54.327 1.00 74.81 165 LYS A C 1
ATOM 1361 O O . LYS A 1 165 ? -7.733 16.647 55.082 1.00 74.81 165 LYS A O 1
ATOM 1366 N N . GLN A 1 166 ? -9.499 15.351 54.565 1.00 75.06 166 GLN A N 1
ATOM 1367 C CA . GLN A 1 166 ? -9.456 14.551 55.791 1.00 75.06 166 GLN A CA 1
ATOM 1368 C C . GLN A 1 166 ? -8.107 13.825 55.967 1.00 75.06 166 GLN A C 1
ATOM 1370 O O . GLN A 1 166 ? -7.545 13.834 57.059 1.00 75.06 166 GLN A O 1
ATOM 1375 N N . TYR A 1 167 ? -7.546 13.244 54.898 1.00 74.44 167 TYR A N 1
ATOM 1376 C CA . TYR A 1 167 ? -6.213 12.624 54.949 1.00 74.44 167 TYR A CA 1
ATOM 1377 C C . TYR A 1 167 ? -5.097 13.637 55.232 1.00 74.44 167 TYR A C 1
ATOM 1379 O O . TYR A 1 167 ? -4.168 13.341 55.982 1.00 74.44 167 TYR A O 1
ATOM 1387 N N . LEU A 1 168 ? -5.170 14.830 54.637 1.00 81.69 168 LEU A N 1
ATOM 1388 C CA . LEU A 1 168 ? -4.187 15.889 54.870 1.00 81.69 168 LEU A CA 1
ATOM 1389 C C . LEU A 1 168 ? -4.247 16.416 56.311 1.00 81.69 168 LEU A C 1
ATOM 1391 O O . LEU A 1 168 ? -3.200 16.691 56.888 1.00 81.69 168 LEU A O 1
ATOM 1395 N N . GLU A 1 169 ? -5.438 16.526 56.900 1.00 82.38 169 GLU A N 1
ATOM 1396 C CA . GLU A 1 169 ? -5.621 16.901 58.309 1.00 82.38 169 GLU A CA 1
ATOM 1397 C C . GLU A 1 169 ? -5.115 15.819 59.267 1.00 82.38 169 GLU A C 1
ATOM 1399 O O . GLU A 1 169 ? -4.371 16.126 60.193 1.00 82.38 169 GLU A O 1
ATOM 1404 N N . GLN A 1 170 ? -5.418 14.543 59.005 1.00 81.06 170 GLN A N 1
ATOM 1405 C CA . GLN A 1 170 ? -4.878 13.429 59.792 1.00 81.06 170 GLN A CA 1
ATOM 1406 C C . GLN A 1 170 ? -3.346 13.398 59.764 1.00 81.06 170 GLN A C 1
ATOM 1408 O O . GLN A 1 170 ? -2.719 13.197 60.798 1.00 81.06 170 GLN A O 1
ATOM 1413 N N . ARG A 1 171 ? -2.730 13.672 58.606 1.00 78.25 171 ARG A N 1
ATOM 1414 C CA . ARG A 1 171 ? -1.268 13.737 58.479 1.00 78.25 171 ARG A CA 1
ATOM 1415 C C . ARG A 1 171 ? -0.650 14.892 59.274 1.00 78.25 171 ARG A C 1
ATOM 1417 O O . ARG A 1 171 ? 0.471 14.749 59.748 1.00 78.25 171 ARG A O 1
ATOM 1424 N N . LYS A 1 172 ? -1.353 16.020 59.412 1.00 77.19 172 LYS A N 1
ATOM 1425 C CA . LYS A 1 172 ? -0.887 17.167 60.210 1.00 77.19 172 LYS A CA 1
ATOM 1426 C C . LYS A 1 172 ? -0.926 16.902 61.714 1.00 77.19 172 LYS A C 1
ATOM 1428 O O . LYS A 1 172 ? -0.116 17.475 62.420 1.00 77.19 172 LYS A O 1
ATOM 1433 N N . ASN A 1 173 ? -1.824 16.035 62.178 1.00 69.06 173 ASN A N 1
ATOM 1434 C CA . ASN A 1 173 ? -1.973 15.703 63.599 1.00 69.06 173 ASN A CA 1
ATOM 1435 C C . ASN A 1 173 ? -1.094 14.517 64.050 1.00 69.06 173 ASN A C 1
ATOM 1437 O O . ASN A 1 173 ? -1.148 14.135 65.215 1.00 69.06 173 ASN A O 1
ATOM 1441 N N . CYS A 1 174 ? -0.322 13.909 63.142 1.00 58.47 174 CYS A N 1
ATOM 1442 C CA . CYS A 1 174 ? 0.610 12.813 63.440 1.00 58.47 174 CYS A CA 1
ATOM 1443 C C . CYS A 1 174 ? 2.086 13.258 63.518 1.00 58.47 174 CYS A C 1
ATOM 1445 O O . CYS A 1 174 ? 2.966 1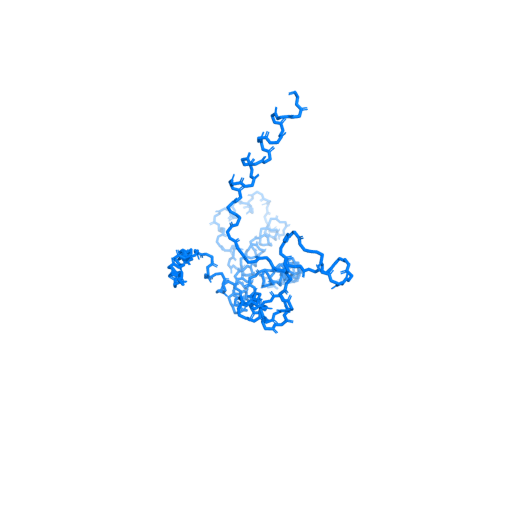2.398 63.504 1.00 58.47 174 CYS A O 1
ATOM 1447 N N . TYR A 1 175 ? 2.351 14.567 63.597 1.00 46.62 175 TYR A N 1
ATOM 1448 C CA . TYR A 1 175 ? 3.655 15.155 63.919 1.00 46.62 175 TYR A CA 1
ATOM 1449 C C . TYR A 1 175 ? 3.505 16.150 65.065 1.00 46.62 175 TYR A C 1
ATOM 1451 O O . TYR A 1 175 ? 2.519 16.919 65.026 1.00 46.62 175 TYR A O 1
#

pLDDT: mean 75.95, std 15.25, range [31.41, 93.56]

Sequence (175 aa):
MRFGSKDKHGYRRKKLSFSQNKHLLAHPCILVSILLLIMLLATAIANFLINILMTVFFGNHDIFTNMKQLNTKYTDYIFNFRSDAVLLYIPIWVLVFIFFGKKVYQFRQRFKSLNNNEKASGRFATRKEITQQYKAIPQREHAFEGEGGLPVAMFGVYDFVTKTKQYLEQRKNCY

Secondary structure (DSSP, 8-state):
-----------------GGGGHHHHT-HHHHHHHHHHHHHHHHHHHHHHHHHHHHHHH-SS-HHHHHHHHHH-HHHHHH---STTHHHHHHHHHHHHHHHHHHHHHHHHHHS-STTT-GGGPPPPPHHHHHHHS----SSSS---S-TT------S---HHHHHHHHHHHHHTT-

Foldseek 3Di:
DDDPPPPPPPPPPPPPPPPPCLLVVLDPVNLVVVLVVVLLVLLLVQQLVVLLCCCQPVNPDHNVVSVVVCVVPVVCSRPPDDPVCVVVVVVSSVVSCVVCVVVSVVSSVVSPDPPPPPVVVDDDQDPVRCPVVDDDDDPDDDDDDDDPDDDDDDDDDPPVVVVVVVVVVVVVVVD

Organism: Staphylococcus aureus (NCBI:txid1280)